Protein AF-A0AAX1UDX0-F1 (afdb_monomer)

Solvent-accessible surface area (backbone atoms only — not comparable to full-atom values): 8182 Å² total; per-residue (Å²): 140,79,87,83,76,79,71,92,80,60,102,55,87,75,85,82,49,62,69,60,50,54,50,53,48,50,54,52,43,38,53,49,22,50,50,52,20,63,77,70,47,32,60,41,56,39,54,40,94,44,64,63,85,56,64,84,63,54,73,67,35,45,76,59,75,62,43,67,37,79,69,53,77,68,51,48,54,49,42,54,56,42,54,55,33,47,78,67,72,67,52,52,72,68,50,50,53,50,40,52,52,50,49,50,41,41,61,39,43,70,50,69,72,53,25,59,58,13,18,33,42,26,27,48,27,95,86,75,38,78,43,78,50,70,36,40,18,76,65,83,130

Organism: Cereibacter sphaeroides (NCBI:txid1063)

Foldseek 3Di:
DDDDPDDPPDPDDDCPPPVVVLVVLLVVQLVVQVVCLVVVVAQDEAEDADQDDDPVVQVQWDADDFDFADDDPVLVVLLVVLVVCVVVVNDDPVSVVSNVVSVCRRRGGDDNVQRNAAGWYWYQHPVPGIDIDDRTGHDDD

pLDDT: mean 89.33, std 14.19, range [42.69, 98.25]

Sequence (141 aa):
GGTSQRDLFADRTLLEDEALLDRLFAEKGAAEAERIRAEEGWEWATWVPEEYVSWTVTQKLVRLHARPGKLSDGEEAELAALEERDAEDALDEAGRARLTELEARREGGFTDAQRASAGIFVYCSSRDGLSVERAYQQPRA

Radius of gyration: 22.5 Å; Cα contacts (8 Å, |Δi|>4): 170; chains: 1; bounding box: 60×40×57 Å

Secondary structure (DSSP, 8-state):
-------SS-SS-----HHHHHHHHHHHHHHHHHHHHHHHT-SEEEEE-SSS--HHHHTTSEEP-PBP----HHHHHHHHHHHHHHHTT---HHHHHHHHHHHHHHH-B--HHHHTT-EEEEEEETTTEEEEEEEEEPPP-

Mean predicted aligned error: 8.37 Å

Nearest PDB structures (foldseek):
  3bhp-assembly4_A  TM=9.532E-01  e=1.350E+00  Bacillus subtilis
  3bhp-assembly4_C  TM=9.416E-01  e=1.878E+00  Bacillus subtilis
  7wts-assembly1_u  TM=3.001E-01  e=9.794E+00  Homo sapiens

Structure (mmCIF, N/CA/C/O backbone):
data_AF-A0AAX1UDX0-F1
#
_entry.id   AF-A0AAX1UDX0-F1
#
loop_
_atom_site.group_PDB
_atom_site.id
_atom_site.type_symbol
_atom_site.label_atom_id
_atom_site.label_alt_id
_atom_site.label_comp_id
_atom_site.label_asym_id
_atom_site.label_entity_id
_atom_site.label_seq_id
_atom_site.pdbx_PDB_ins_code
_atom_site.Cartn_x
_atom_site.Cartn_y
_atom_site.Cartn_z
_atom_site.occupancy
_atom_site.B_iso_or_equiv
_atom_site.auth_seq_id
_atom_site.auth_comp_id
_atom_site.auth_asym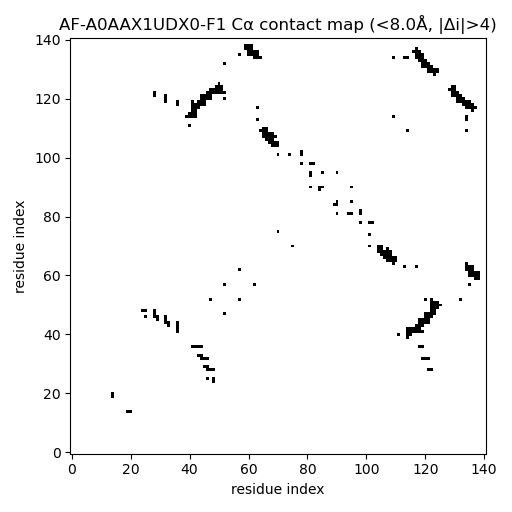_id
_atom_site.auth_atom_id
_atom_site.pdbx_PDB_model_num
ATOM 1 N N . GLY A 1 1 ? 32.997 11.931 -32.359 1.00 43.66 1 GLY A N 1
ATOM 2 C CA . GLY A 1 1 ? 33.468 13.211 -31.810 1.00 43.66 1 GLY A CA 1
ATOM 3 C C . GLY A 1 1 ? 32.612 13.527 -30.616 1.00 43.66 1 GLY A C 1
ATOM 4 O O . GLY A 1 1 ? 31.480 13.929 -30.814 1.00 43.66 1 GLY A O 1
ATOM 5 N N . GLY A 1 2 ? 33.107 13.239 -29.416 1.00 42.69 2 GLY A N 1
ATOM 6 C CA . GLY A 1 2 ? 32.472 13.633 -28.162 1.00 42.69 2 GLY A CA 1
ATOM 7 C C . GLY A 1 2 ? 33.431 14.581 -27.464 1.00 42.69 2 GLY A C 1
ATOM 8 O O . GLY A 1 2 ? 34.571 14.206 -27.186 1.00 42.69 2 GLY A O 1
ATOM 9 N N . THR A 1 3 ? 33.026 15.832 -27.296 1.00 42.81 3 THR A N 1
ATOM 10 C CA . THR A 1 3 ? 33.867 16.873 -26.711 1.00 42.81 3 THR A CA 1
ATOM 11 C C . THR A 1 3 ? 33.830 16.712 -25.195 1.00 42.81 3 THR A C 1
ATOM 13 O O . THR A 1 3 ? 32.918 17.191 -24.538 1.00 42.81 3 THR A O 1
ATOM 16 N N . SER A 1 4 ? 34.810 15.999 -24.639 1.00 49.50 4 SER A N 1
ATOM 17 C CA . SER A 1 4 ? 35.041 15.925 -23.193 1.00 49.50 4 SER A CA 1
ATOM 18 C C . SER A 1 4 ? 35.569 17.277 -22.707 1.00 49.50 4 SER A C 1
ATOM 20 O O . SER A 1 4 ? 36.774 17.534 -22.796 1.00 49.50 4 SER A O 1
ATOM 22 N N . GLN A 1 5 ? 34.704 18.128 -22.161 1.00 52.81 5 GLN A N 1
ATOM 23 C CA . GLN A 1 5 ? 35.148 19.270 -21.370 1.00 52.81 5 GLN A CA 1
ATOM 24 C C . GLN A 1 5 ? 35.273 18.808 -19.915 1.00 52.81 5 GLN A C 1
ATOM 26 O O . GLN A 1 5 ? 34.292 18.673 -19.199 1.00 52.81 5 GLN A O 1
ATOM 31 N N . ARG A 1 6 ? 36.506 18.486 -19.506 1.00 49.22 6 ARG A N 1
ATOM 32 C CA . ARG A 1 6 ? 36.821 18.158 -18.112 1.00 49.22 6 ARG A CA 1
ATOM 33 C C . ARG A 1 6 ? 36.592 19.399 -17.254 1.00 49.22 6 ARG A C 1
ATOM 35 O O . ARG A 1 6 ? 37.344 20.365 -17.377 1.00 49.22 6 ARG A O 1
ATOM 42 N N . ASP A 1 7 ? 35.581 19.348 -16.397 1.00 51.91 7 ASP A N 1
ATOM 43 C CA . ASP A 1 7 ? 35.469 20.244 -15.252 1.00 51.91 7 ASP A CA 1
ATOM 44 C C . ASP A 1 7 ? 36.632 19.942 -14.289 1.00 51.91 7 ASP A C 1
ATOM 46 O O . ASP A 1 7 ? 36.817 18.810 -13.843 1.00 51.91 7 ASP A O 1
ATOM 50 N N . LEU A 1 8 ? 37.474 20.947 -14.043 1.00 57.59 8 LEU A N 1
ATOM 51 C CA . LEU A 1 8 ? 38.661 20.861 -13.188 1.00 57.59 8 LEU A CA 1
ATOM 52 C C . LEU A 1 8 ? 38.353 21.174 -11.710 1.00 57.59 8 LEU A C 1
ATOM 54 O O . LEU A 1 8 ? 39.287 21.240 -10.912 1.00 57.59 8 LEU A O 1
ATOM 58 N N . PHE A 1 9 ? 37.079 21.356 -11.336 1.00 59.38 9 PHE A N 1
ATOM 59 C CA . PHE A 1 9 ? 36.670 21.751 -9.981 1.00 59.38 9 PHE A CA 1
ATOM 60 C C . PHE A 1 9 ? 35.554 20.898 -9.358 1.00 59.38 9 PHE A C 1
ATOM 62 O O . PHE A 1 9 ? 35.154 21.165 -8.223 1.00 59.38 9 PHE A O 1
ATOM 69 N N . ALA A 1 10 ? 35.059 19.863 -10.038 1.00 51.06 10 ALA A N 1
ATOM 70 C CA . ALA A 1 10 ? 33.991 19.024 -9.507 1.00 51.06 10 ALA A CA 1
ATOM 71 C C . ALA A 1 10 ? 34.533 17.734 -8.862 1.00 51.06 10 ALA A C 1
ATOM 73 O O . ALA A 1 10 ? 34.801 16.750 -9.545 1.00 51.06 10 ALA A O 1
ATOM 74 N N . ASP A 1 11 ? 34.551 17.677 -7.526 1.00 50.00 11 ASP A N 1
ATOM 75 C CA . ASP A 1 11 ? 34.631 16.428 -6.732 1.00 50.00 11 ASP A CA 1
ATOM 76 C C . ASP A 1 11 ? 33.329 15.588 -6.828 1.00 50.00 11 ASP A C 1
ATOM 78 O O . ASP A 1 11 ? 32.949 14.841 -5.924 1.00 50.00 11 ASP A O 1
ATOM 82 N N . ARG A 1 12 ? 32.578 15.744 -7.923 1.00 49.94 12 ARG A N 1
ATOM 83 C CA . ARG A 1 12 ? 31.331 15.040 -8.215 1.00 49.94 12 ARG A CA 1
ATOM 84 C C . ARG A 1 12 ? 31.295 14.716 -9.699 1.00 49.94 12 ARG A C 1
ATOM 86 O O . ARG A 1 12 ? 31.229 15.608 -10.536 1.00 49.94 12 ARG A O 1
ATOM 93 N N . THR A 1 13 ? 31.310 13.427 -10.019 1.00 53.47 13 THR A N 1
ATOM 94 C CA . THR A 1 13 ? 30.981 12.939 -11.358 1.00 53.47 13 THR A CA 1
ATOM 95 C C . THR A 1 13 ? 29.500 13.221 -11.600 1.00 53.47 13 THR A C 1
ATOM 97 O O . THR A 1 13 ? 28.643 12.570 -11.003 1.00 53.47 13 THR A O 1
ATOM 100 N N . LEU A 1 14 ? 29.191 14.229 -12.416 1.00 57.34 14 LEU A N 1
ATOM 101 C CA . LEU A 1 14 ? 27.841 14.412 -12.938 1.00 57.34 14 LEU A CA 1
ATOM 102 C C . LEU A 1 14 ? 27.500 13.162 -13.768 1.00 57.34 14 LEU A C 1
ATOM 104 O O . LEU A 1 14 ? 28.289 12.758 -14.624 1.00 57.34 14 LEU A O 1
ATOM 108 N N . LEU A 1 15 ? 26.360 12.520 -13.497 1.00 56.25 15 LEU A N 1
ATOM 109 C CA . LEU A 1 15 ? 25.822 11.492 -14.391 1.00 56.25 15 LEU A CA 1
ATOM 110 C C . LEU A 1 15 ? 25.351 12.199 -15.670 1.00 56.25 15 LEU A C 1
ATOM 112 O O . LEU A 1 15 ? 24.217 12.654 -15.747 1.00 56.25 15 LEU A O 1
ATOM 116 N N . GLU A 1 16 ? 26.239 12.339 -16.651 1.00 62.34 16 GLU A N 1
ATOM 117 C CA . GLU A 1 16 ? 25.901 12.867 -17.985 1.00 62.34 16 GLU A CA 1
ATOM 118 C C . GLU A 1 16 ? 25.408 11.766 -18.940 1.00 62.34 16 GLU A C 1
ATOM 120 O O . GLU A 1 16 ? 25.064 12.038 -20.087 1.00 62.34 16 GLU A O 1
ATOM 125 N N . ASP A 1 17 ? 25.377 10.515 -18.474 1.00 80.31 17 ASP A N 1
ATOM 126 C CA . ASP A 1 17 ? 24.886 9.373 -19.238 1.00 80.31 17 ASP A CA 1
ATOM 127 C C . ASP A 1 17 ? 23.423 9.092 -18.864 1.00 80.31 17 ASP A C 1
ATOM 129 O O . ASP A 1 17 ? 23.122 8.419 -17.875 1.00 80.31 17 ASP A O 1
ATOM 133 N N . GLU A 1 18 ? 22.513 9.660 -19.656 1.00 84.19 18 GLU A N 1
ATOM 134 C CA . GLU A 1 18 ? 21.060 9.472 -19.553 1.00 84.19 18 GLU A CA 1
ATOM 135 C C . GLU A 1 18 ? 20.678 7.984 -19.584 1.00 84.19 18 GLU A C 1
ATOM 137 O O . GLU A 1 18 ? 19.896 7.527 -18.755 1.00 84.19 18 GLU A O 1
ATOM 142 N N . ALA A 1 19 ? 21.321 7.186 -20.442 1.00 86.38 19 ALA A N 1
ATOM 143 C CA . ALA A 1 19 ? 21.040 5.756 -20.538 1.00 86.38 19 ALA A CA 1
ATOM 144 C C . ALA A 1 19 ? 21.479 4.994 -19.277 1.00 86.38 19 ALA A C 1
ATOM 146 O O . ALA A 1 19 ? 20.822 4.040 -18.847 1.00 86.38 19 ALA A O 1
ATOM 147 N N . LEU A 1 20 ? 22.588 5.409 -18.656 1.00 88.12 20 LEU A N 1
ATOM 148 C CA . LEU A 1 20 ? 23.005 4.877 -17.363 1.00 88.12 20 LEU A CA 1
ATOM 149 C C . LEU A 1 20 ? 22.004 5.238 -16.260 1.00 88.12 20 LEU A C 1
ATOM 151 O O . LEU A 1 20 ? 21.696 4.380 -15.427 1.00 88.12 20 LEU A O 1
ATOM 155 N N . LEU A 1 21 ? 21.509 6.477 -16.245 1.00 89.31 21 LEU A N 1
ATOM 156 C CA . LEU A 1 21 ? 20.518 6.930 -15.273 1.00 89.31 21 LEU A CA 1
ATOM 157 C C . LEU A 1 21 ? 19.215 6.136 -15.405 1.00 89.31 21 LEU A C 1
ATOM 159 O O . LEU A 1 21 ? 18.757 5.581 -14.407 1.00 89.31 21 LEU A O 1
ATOM 163 N N . ASP A 1 22 ? 18.679 6.012 -16.618 1.00 89.88 22 ASP A N 1
ATOM 164 C CA . ASP A 1 22 ? 17.443 5.275 -16.901 1.00 89.88 22 ASP A CA 1
ATOM 165 C C . ASP A 1 22 ? 17.547 3.815 -16.467 1.00 89.88 22 ASP A C 1
ATOM 167 O O . ASP A 1 22 ? 16.646 3.272 -15.824 1.00 89.88 22 ASP A O 1
ATOM 171 N N . ARG A 1 23 ? 18.689 3.181 -16.751 1.00 92.62 23 ARG A N 1
ATOM 172 C CA . ARG A 1 23 ? 18.948 1.804 -16.329 1.00 92.62 23 ARG A CA 1
ATOM 173 C C . ARG A 1 23 ? 18.961 1.676 -14.808 1.00 92.62 23 ARG A C 1
ATOM 175 O O . ARG A 1 23 ? 18.295 0.798 -14.268 1.00 92.62 23 ARG A O 1
ATOM 182 N N . LEU A 1 24 ? 19.704 2.538 -14.112 1.00 93.19 24 LEU A N 1
ATOM 183 C CA . LEU A 1 24 ? 19.776 2.505 -12.647 1.00 93.19 24 LEU A CA 1
ATOM 184 C C . LEU A 1 24 ? 18.422 2.817 -12.005 1.00 93.19 24 LEU A C 1
ATOM 186 O O . LEU A 1 24 ? 18.084 2.239 -10.972 1.00 93.19 24 LEU A O 1
ATOM 190 N N . PHE A 1 25 ? 17.649 3.717 -12.606 1.00 92.44 25 PHE A N 1
ATOM 191 C CA . PHE A 1 25 ? 16.309 4.059 -12.160 1.00 92.44 25 PHE A CA 1
ATOM 192 C C . PHE A 1 25 ? 15.358 2.867 -12.300 1.00 92.44 25 PHE A C 1
ATOM 194 O O . PHE A 1 25 ? 14.700 2.501 -11.327 1.00 92.44 25 PHE A O 1
ATOM 201 N N . ALA A 1 26 ? 15.363 2.194 -13.453 1.00 94.25 26 ALA A N 1
ATOM 202 C CA . ALA A 1 26 ? 14.574 0.988 -13.677 1.00 94.25 26 ALA A CA 1
ATOM 203 C C . ALA A 1 26 ? 14.978 -0.165 -12.742 1.00 94.25 26 ALA A C 1
ATOM 205 O O . ALA A 1 26 ? 14.112 -0.820 -12.169 1.00 94.25 26 ALA A O 1
ATOM 206 N N . GLU A 1 27 ? 16.279 -0.392 -12.539 1.00 96.25 27 GLU A N 1
ATOM 207 C CA . GLU A 1 27 ? 16.788 -1.431 -11.632 1.00 96.25 27 GLU A CA 1
ATOM 208 C C . GLU A 1 27 ? 16.360 -1.179 -10.181 1.00 96.25 27 GLU A C 1
ATOM 210 O O . GLU A 1 27 ? 15.876 -2.090 -9.505 1.00 96.25 27 GLU A O 1
ATOM 215 N N . LYS A 1 28 ? 16.496 0.063 -9.700 1.00 95.75 28 LYS A N 1
ATOM 216 C CA . LYS A 1 28 ? 16.070 0.436 -8.345 1.00 95.75 28 LYS A CA 1
ATOM 217 C C . LYS A 1 28 ? 14.558 0.369 -8.181 1.00 95.75 28 LYS A C 1
ATOM 219 O O . LYS A 1 28 ? 14.093 -0.146 -7.169 1.00 95.75 28 LYS A O 1
ATOM 224 N N . GLY A 1 29 ? 13.805 0.854 -9.164 1.00 96.44 29 GLY A N 1
ATOM 225 C CA . GLY A 1 29 ? 12.348 0.798 -9.156 1.00 96.44 29 GLY A CA 1
ATOM 226 C C . GLY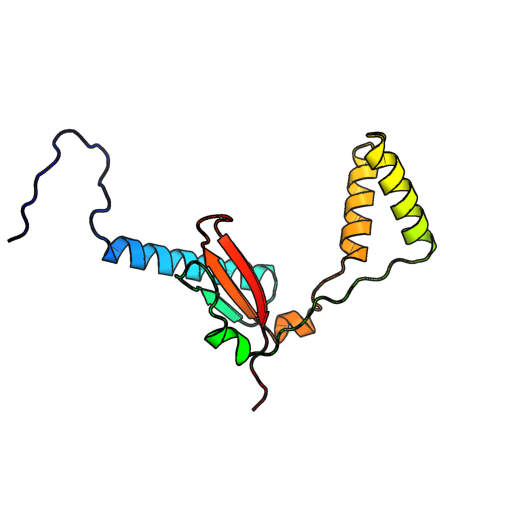 A 1 29 ? 11.826 -0.638 -9.134 1.00 96.44 29 GLY A C 1
ATOM 227 O O . GLY A 1 29 ? 10.951 -0.964 -8.336 1.00 96.44 29 GLY A O 1
ATOM 228 N N . ALA A 1 30 ? 12.420 -1.531 -9.931 1.00 97.69 30 ALA A N 1
ATOM 229 C CA . ALA A 1 30 ? 12.096 -2.955 -9.910 1.00 97.69 30 ALA A CA 1
ATOM 230 C C . ALA A 1 30 ? 12.423 -3.602 -8.556 1.00 97.69 30 ALA A C 1
ATOM 232 O O . ALA A 1 30 ? 11.580 -4.302 -8.002 1.00 97.69 30 ALA A O 1
ATOM 233 N N . ALA A 1 31 ? 13.604 -3.337 -7.988 1.00 97.88 31 ALA A N 1
ATOM 234 C CA . ALA A 1 31 ? 13.975 -3.863 -6.673 1.00 97.88 31 ALA A CA 1
ATOM 235 C C . ALA A 1 31 ? 13.009 -3.401 -5.568 1.00 97.88 31 ALA A C 1
ATOM 237 O O . ALA A 1 31 ? 12.638 -4.182 -4.693 1.00 97.88 31 ALA A O 1
ATOM 238 N N . GLU A 1 32 ? 12.570 -2.148 -5.632 1.00 97.62 32 GLU A N 1
ATOM 239 C CA . GLU A 1 32 ? 11.627 -1.584 -4.675 1.00 97.62 32 GLU A CA 1
ATOM 240 C C . GLU A 1 32 ? 10.215 -2.159 -4.842 1.00 97.62 32 GLU A C 1
ATOM 242 O O . GLU A 1 32 ? 9.562 -2.503 -3.857 1.00 97.62 32 GLU A O 1
ATOM 247 N N . ALA A 1 33 ? 9.765 -2.355 -6.082 1.00 98.06 33 ALA A N 1
ATOM 248 C CA . ALA A 1 33 ? 8.499 -3.021 -6.362 1.00 98.06 33 ALA A CA 1
ATOM 249 C C . ALA A 1 33 ? 8.473 -4.449 -5.792 1.00 98.06 33 ALA A C 1
ATOM 251 O O . ALA A 1 33 ? 7.498 -4.862 -5.164 1.00 98.06 33 ALA A O 1
ATOM 252 N N . GLU A 1 34 ? 9.577 -5.181 -5.943 1.00 98.19 34 GLU A N 1
ATOM 253 C CA . GLU A 1 34 ? 9.762 -6.525 -5.397 1.00 98.19 34 GLU A CA 1
ATOM 254 C C . GLU A 1 34 ? 9.804 -6.547 -3.862 1.00 98.19 34 GLU A C 1
ATOM 256 O O . GLU A 1 34 ? 9.241 -7.458 -3.245 1.00 98.19 34 GLU A O 1
ATOM 261 N N . ARG A 1 35 ? 10.426 -5.537 -3.240 1.00 98.25 35 ARG A N 1
ATOM 262 C CA . ARG A 1 35 ? 10.440 -5.352 -1.783 1.00 98.25 35 ARG A CA 1
ATOM 263 C C . ARG A 1 35 ? 9.021 -5.166 -1.248 1.00 98.25 35 ARG A C 1
ATOM 265 O O . ARG A 1 35 ? 8.601 -5.921 -0.375 1.00 98.25 35 ARG A O 1
ATOM 272 N N . ILE A 1 36 ? 8.266 -4.228 -1.824 1.00 97.62 36 ILE A N 1
ATOM 273 C CA . ILE A 1 36 ? 6.877 -3.943 -1.430 1.00 97.62 36 ILE A CA 1
ATOM 274 C C . ILE A 1 36 ? 6.001 -5.176 -1.646 1.00 97.62 36 ILE A C 1
ATOM 276 O O . ILE A 1 36 ? 5.202 -5.522 -0.779 1.00 97.62 36 ILE A O 1
ATOM 280 N N . ARG A 1 37 ? 6.181 -5.892 -2.763 1.00 97.81 37 ARG A N 1
ATOM 281 C CA . ARG A 1 37 ? 5.479 -7.154 -3.015 1.00 97.81 37 ARG A CA 1
ATOM 282 C C . ARG A 1 37 ? 5.687 -8.153 -1.881 1.00 97.81 37 ARG A C 1
ATOM 284 O O . ARG A 1 37 ? 4.716 -8.734 -1.411 1.00 97.81 37 ARG A O 1
ATOM 291 N N . ALA A 1 38 ? 6.938 -8.378 -1.481 1.00 97.62 38 ALA A N 1
ATOM 292 C CA . ALA A 1 38 ? 7.284 -9.369 -0.468 1.00 97.62 38 ALA A CA 1
ATOM 293 C C . ALA A 1 38 ? 6.769 -8.978 0.924 1.00 97.62 38 ALA A C 1
ATOM 295 O O . ALA A 1 38 ? 6.241 -9.827 1.635 1.00 97.62 38 ALA A O 1
ATOM 296 N N . GLU A 1 39 ? 6.886 -7.702 1.292 1.00 97.31 39 GLU A N 1
ATOM 297 C CA . GLU A 1 39 ? 6.409 -7.180 2.577 1.00 97.31 39 GLU A CA 1
ATOM 298 C C . GLU A 1 39 ? 4.885 -7.215 2.689 1.00 97.31 39 GLU A C 1
ATOM 300 O O . GLU A 1 39 ? 4.340 -7.577 3.729 1.00 97.31 39 GLU A O 1
ATOM 305 N N . GLU A 1 40 ? 4.190 -6.865 1.608 1.00 95.44 40 GLU A N 1
ATOM 306 C CA . GLU A 1 40 ? 2.732 -6.821 1.570 1.00 95.44 40 GLU A CA 1
ATOM 307 C C . GLU A 1 40 ? 2.085 -8.145 1.112 1.00 95.44 40 GLU A C 1
ATOM 309 O O . GLU A 1 40 ? 0.859 -8.246 1.122 1.00 95.44 40 GLU A O 1
ATOM 314 N N . GLY A 1 41 ? 2.859 -9.150 0.695 1.00 96.56 41 GLY A N 1
ATOM 315 C CA . GLY A 1 41 ? 2.374 -10.487 0.323 1.00 96.56 41 GLY A CA 1
ATOM 316 C C . GLY A 1 41 ? 1.665 -10.600 -1.034 1.00 96.56 41 GLY A C 1
ATOM 317 O O . GLY A 1 41 ? 0.840 -11.496 -1.211 1.00 96.56 41 GLY A O 1
ATOM 318 N N . TRP A 1 42 ? 1.940 -9.700 -1.980 1.00 97.94 42 TRP A N 1
ATOM 319 C CA . TRP A 1 42 ? 1.320 -9.721 -3.312 1.00 97.94 42 TRP A CA 1
ATOM 320 C C . TRP A 1 42 ? 1.901 -10.822 -4.217 1.00 97.94 42 TRP A C 1
ATOM 322 O O . TRP A 1 42 ? 3.065 -11.195 -4.091 1.00 97.94 42 TRP A O 1
ATOM 332 N N . GLU A 1 43 ? 1.116 -11.329 -5.168 1.00 97.38 43 GLU A N 1
ATOM 333 C CA . GLU A 1 43 ? 1.545 -12.398 -6.085 1.00 97.38 43 GLU A CA 1
ATOM 334 C C . GLU A 1 43 ? 2.644 -11.928 -7.047 1.00 97.38 43 GLU A C 1
ATOM 336 O O . GLU A 1 43 ? 3.620 -12.632 -7.304 1.00 97.38 43 GLU A O 1
ATOM 341 N N . TRP A 1 44 ? 2.507 -10.710 -7.567 1.00 97.50 44 TRP A N 1
ATOM 342 C CA . TRP A 1 44 ? 3.449 -10.116 -8.509 1.00 97.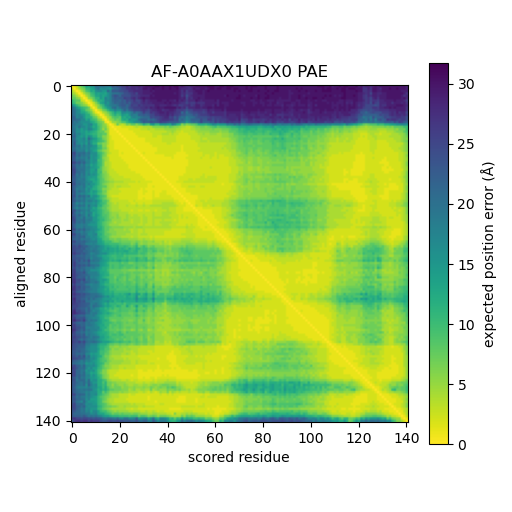50 44 TRP A CA 1
ATOM 343 C C . TRP A 1 44 ? 3.570 -8.609 -8.283 1.00 97.50 44 TRP A C 1
ATOM 345 O O . TRP A 1 44 ? 2.706 -7.974 -7.675 1.00 97.50 44 TRP A O 1
ATOM 355 N N . ALA A 1 45 ? 4.658 -8.033 -8.784 1.00 97.81 45 ALA A N 1
ATOM 356 C CA . ALA A 1 45 ? 4.840 -6.594 -8.849 1.00 97.81 45 ALA A CA 1
ATOM 357 C C . ALA A 1 45 ? 5.383 -6.188 -10.213 1.00 97.81 45 ALA A C 1
ATOM 359 O O . ALA A 1 45 ? 6.041 -6.965 -10.904 1.00 97.81 45 ALA A O 1
ATOM 360 N N . THR A 1 46 ? 5.063 -4.972 -10.633 1.00 97.69 46 THR A N 1
ATOM 361 C CA . THR A 1 46 ? 5.566 -4.395 -11.876 1.00 97.69 46 THR A CA 1
ATOM 362 C C . THR A 1 46 ? 6.000 -2.966 -11.623 1.00 97.69 46 THR A C 1
ATOM 364 O O . THR A 1 46 ? 5.200 -2.133 -11.201 1.00 97.69 46 THR A O 1
ATOM 367 N N . TRP A 1 47 ? 7.272 -2.696 -11.902 1.00 97.50 47 TRP A N 1
ATOM 368 C CA . TRP A 1 47 ? 7.775 -1.337 -11.995 1.00 97.50 47 TRP A CA 1
ATOM 369 C C . TRP A 1 47 ? 7.322 -0.699 -13.310 1.00 97.50 47 TRP A C 1
ATOM 371 O O . TRP A 1 47 ? 7.476 -1.291 -14.380 1.00 97.50 47 TRP A O 1
ATOM 381 N N . VAL A 1 48 ? 6.773 0.505 -13.212 1.00 96.56 48 VAL A N 1
ATOM 382 C CA . VAL A 1 48 ? 6.311 1.338 -14.319 1.00 96.56 48 VAL A CA 1
ATOM 383 C C . VAL A 1 48 ? 7.202 2.587 -14.310 1.00 96.56 48 VAL A C 1
ATOM 385 O O . VAL A 1 48 ? 7.113 3.375 -13.368 1.00 96.56 48 VAL A O 1
ATOM 388 N N . PRO A 1 49 ? 8.122 2.741 -15.282 1.00 90.81 49 PRO A N 1
ATOM 389 C CA . PRO A 1 49 ? 9.058 3.867 -15.314 1.00 90.81 49 PRO A CA 1
ATOM 390 C C . PRO A 1 49 ? 8.379 5.213 -15.613 1.00 90.81 49 PRO A C 1
ATOM 392 O O . PRO A 1 49 ? 9.001 6.258 -15.440 1.00 90.81 49 PRO A O 1
ATOM 395 N N . GLU A 1 50 ? 7.126 5.200 -16.064 1.00 93.06 50 GLU A N 1
ATOM 396 C CA . GLU A 1 50 ? 6.297 6.382 -16.263 1.00 93.06 50 GLU A CA 1
ATOM 397 C C . GLU A 1 50 ? 5.742 6.952 -14.946 1.00 93.06 50 GLU A C 1
ATOM 399 O O . GLU A 1 50 ? 5.677 6.280 -13.921 1.00 93.06 50 GLU A O 1
ATOM 404 N N . GLU A 1 51 ? 5.262 8.199 -14.980 1.00 92.69 51 GLU A N 1
ATOM 405 C CA . GLU A 1 51 ? 4.712 8.874 -13.792 1.00 92.69 51 GLU A CA 1
ATOM 406 C C . GLU A 1 51 ? 3.369 8.312 -13.294 1.00 92.69 51 GLU A C 1
ATOM 408 O O . GLU A 1 51 ? 2.871 8.746 -12.253 1.00 92.69 51 GLU A O 1
ATOM 413 N N . TYR A 1 52 ? 2.746 7.404 -14.047 1.00 93.56 52 TYR A N 1
ATOM 414 C CA . TYR A 1 52 ? 1.461 6.792 -13.719 1.00 93.56 52 TYR A CA 1
ATOM 415 C C . TYR A 1 52 ? 1.247 5.487 -14.492 1.00 93.56 52 TYR A C 1
ATOM 417 O O . TYR A 1 52 ? 1.820 5.268 -15.562 1.00 93.56 52 TYR A O 1
ATOM 425 N N . VAL A 1 53 ? 0.343 4.640 -13.996 1.00 94.69 53 VAL A N 1
ATOM 426 C CA . VAL A 1 53 ? -0.063 3.419 -14.696 1.00 94.69 53 VAL A CA 1
ATOM 427 C C . VAL A 1 53 ? -1.120 3.752 -15.745 1.00 94.69 53 VAL A C 1
ATOM 429 O O . VAL A 1 53 ? -2.212 4.234 -15.440 1.00 94.69 53 VAL A O 1
ATOM 432 N N . SER A 1 54 ? -0.818 3.483 -17.014 1.00 94.56 54 SER A N 1
ATOM 433 C CA . SER A 1 54 ? -1.765 3.747 -18.098 1.00 94.56 54 SER A CA 1
ATOM 434 C C . SER A 1 54 ? -3.054 2.936 -17.938 1.00 94.56 54 SER A C 1
ATOM 436 O O . SER A 1 54 ? -3.024 1.716 -17.748 1.00 94.56 54 SER A O 1
ATOM 438 N N . TRP A 1 55 ? -4.198 3.591 -18.158 1.00 92.88 55 TRP A N 1
ATOM 439 C CA . TRP A 1 55 ? -5.504 2.929 -18.230 1.00 92.88 55 TRP A CA 1
ATOM 440 C C . TRP A 1 55 ? -5.523 1.772 -19.239 1.00 92.88 55 TRP A C 1
ATOM 442 O O . TRP A 1 55 ? -6.204 0.771 -19.034 1.00 92.88 55 TRP A O 1
ATOM 452 N N . THR A 1 56 ? -4.718 1.850 -20.305 1.00 94.25 56 THR A N 1
ATOM 453 C CA . THR A 1 56 ? -4.624 0.787 -21.314 1.00 94.25 56 THR A CA 1
ATOM 454 C C . THR A 1 56 ? -4.102 -0.537 -20.752 1.00 94.25 56 THR A C 1
ATOM 456 O O . THR A 1 56 ? -4.458 -1.605 -21.261 1.00 94.25 56 THR A O 1
ATOM 459 N N . VAL A 1 57 ? -3.271 -0.467 -19.712 1.00 91.88 57 VAL A N 1
ATOM 460 C CA . VAL A 1 57 ? -2.744 -1.628 -18.990 1.00 91.88 57 VAL A CA 1
ATOM 461 C C . VAL A 1 57 ? -3.799 -2.148 -18.020 1.00 91.88 57 VAL A C 1
ATOM 463 O O . VAL A 1 57 ? -4.159 -3.323 -18.070 1.00 91.88 57 VAL A O 1
ATOM 466 N N . THR A 1 58 ? -4.344 -1.266 -17.181 1.00 93.19 58 THR A N 1
ATOM 467 C CA . THR A 1 58 ? -5.227 -1.657 -16.075 1.00 93.19 58 THR A CA 1
ATOM 468 C C . THR A 1 58 ? -6.615 -2.098 -16.527 1.00 93.19 58 THR A C 1
ATOM 470 O O . THR A 1 58 ? -7.188 -2.977 -15.893 1.00 93.19 58 THR A O 1
ATOM 473 N N . GLN A 1 59 ? -7.139 -1.597 -17.654 1.00 93.56 59 GLN A N 1
ATOM 474 C CA . GLN A 1 59 ? -8.451 -2.009 -18.185 1.00 93.56 59 GLN A CA 1
ATOM 475 C C . GLN A 1 59 ? -8.538 -3.504 -18.539 1.00 93.56 59 GLN A C 1
ATOM 477 O O . GLN A 1 59 ? -9.630 -4.049 -18.665 1.00 93.56 59 GLN A O 1
ATOM 482 N N . LYS A 1 60 ? -7.391 -4.166 -18.742 1.00 93.19 60 LYS A N 1
ATOM 483 C CA . LYS A 1 60 ? -7.308 -5.600 -19.062 1.00 93.19 60 LYS A 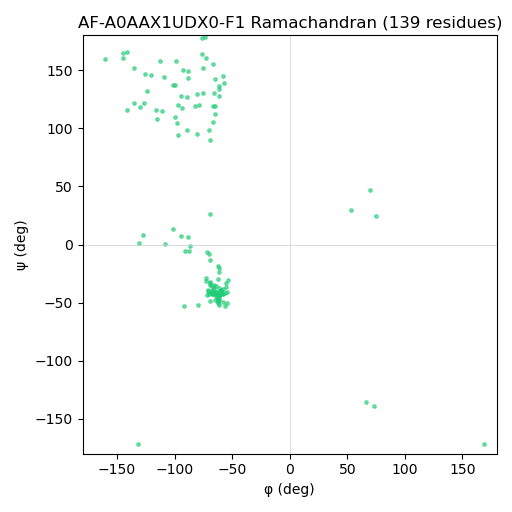CA 1
ATOM 484 C C . LYS A 1 60 ? -7.278 -6.477 -17.810 1.00 93.19 60 LYS A C 1
ATOM 486 O O . LYS A 1 60 ? -7.267 -7.698 -17.930 1.00 93.19 60 LYS A O 1
ATOM 491 N N . LEU A 1 61 ? -7.213 -5.864 -16.633 1.00 95.44 61 LEU A N 1
ATOM 492 C CA . LEU A 1 61 ? -7.064 -6.514 -15.341 1.00 95.44 61 LEU A CA 1
ATOM 493 C C . LEU A 1 61 ? -8.338 -6.325 -14.520 1.00 95.44 61 LEU A C 1
ATOM 495 O O . LEU A 1 61 ? -9.119 -5.398 -14.734 1.00 95.44 61 LEU A O 1
ATOM 499 N N . VAL A 1 62 ? -8.536 -7.201 -13.544 1.00 95.31 62 VAL A N 1
ATOM 500 C CA . VAL A 1 62 ? -9.623 -7.076 -12.574 1.00 95.31 62 VAL A CA 1
ATOM 501 C C . VAL A 1 62 ? -9.091 -6.335 -11.356 1.00 95.31 62 VAL A C 1
ATOM 503 O O . VAL A 1 62 ? -8.190 -6.823 -10.676 1.00 95.31 62 VAL A O 1
ATOM 506 N N . ARG A 1 63 ? -9.649 -5.159 -11.058 1.00 95.00 63 ARG A N 1
ATOM 507 C CA . ARG A 1 63 ? -9.330 -4.430 -9.827 1.00 95.00 63 ARG A CA 1
ATOM 508 C C . ARG A 1 63 ? -10.091 -5.045 -8.656 1.00 95.00 63 ARG A C 1
ATOM 510 O O . ARG A 1 63 ? -11.319 -5.087 -8.663 1.00 95.00 63 ARG A O 1
ATOM 517 N N . LEU A 1 64 ? -9.363 -5.524 -7.655 1.00 95.38 64 LEU A N 1
ATOM 518 C CA . LEU A 1 64 ? -9.937 -5.971 -6.393 1.00 95.38 64 LEU A CA 1
ATOM 519 C C . LEU A 1 64 ? -10.028 -4.784 -5.432 1.00 95.38 64 LEU A C 1
ATOM 521 O O . LEU A 1 64 ? -9.201 -3.874 -5.454 1.00 95.38 64 LEU A O 1
ATOM 525 N N . HIS A 1 65 ? -11.028 -4.814 -4.557 1.00 92.44 65 HIS A N 1
ATOM 526 C CA . HIS A 1 65 ? -11.215 -3.793 -3.532 1.00 92.44 65 HIS A CA 1
ATOM 527 C C . HIS A 1 65 ? -10.909 -4.357 -2.148 1.00 92.44 65 HIS A C 1
ATOM 529 O O . HIS A 1 65 ? -11.180 -5.533 -1.870 1.00 92.44 65 HIS A O 1
ATOM 535 N N . ALA A 1 66 ? -10.333 -3.509 -1.296 1.00 92.25 66 ALA A N 1
ATOM 536 C CA . ALA A 1 66 ? -10.167 -3.813 0.114 1.00 92.25 66 ALA A CA 1
ATOM 537 C C . ALA A 1 66 ? -11.543 -4.083 0.728 1.00 92.25 66 ALA A C 1
ATOM 539 O O . ALA A 1 66 ? -12.553 -3.503 0.316 1.00 92.25 66 ALA A O 1
ATOM 540 N N . ARG A 1 67 ? -11.591 -5.011 1.678 1.00 91.06 67 ARG A N 1
ATOM 541 C CA . ARG A 1 67 ? -12.812 -5.266 2.430 1.00 91.06 67 ARG A CA 1
ATOM 542 C C . ARG A 1 67 ? -12.804 -4.349 3.645 1.00 91.06 67 ARG A C 1
ATOM 544 O O . ARG A 1 67 ? -11.816 -4.411 4.382 1.00 91.06 67 ARG A O 1
ATOM 551 N N . PRO A 1 68 ? -13.873 -3.562 3.867 1.00 89.12 68 PRO A N 1
ATOM 552 C CA . PRO A 1 68 ? -13.997 -2.821 5.107 1.00 89.12 68 PRO A CA 1
ATOM 553 C C . PRO A 1 68 ? -13.945 -3.822 6.253 1.00 89.12 68 PRO A C 1
ATOM 555 O O . PRO A 1 68 ? -14.489 -4.934 6.156 1.00 89.12 68 PRO A O 1
ATOM 558 N N . GLY A 1 69 ? -13.239 -3.456 7.311 1.00 90.56 69 GLY A N 1
ATOM 559 C CA . GLY A 1 69 ? -13.226 -4.284 8.493 1.00 90.56 69 GLY A CA 1
ATOM 560 C C . GLY A 1 69 ? -14.531 -4.127 9.261 1.00 90.56 69 GLY A C 1
ATOM 561 O O . GLY A 1 69 ? -15.448 -3.403 8.868 1.00 90.56 69 GLY A O 1
ATOM 562 N N . LYS A 1 70 ? -14.650 -4.886 10.346 1.00 90.06 70 LYS A N 1
ATOM 563 C CA . LYS A 1 70 ? -15.840 -4.863 11.188 1.00 90.06 70 LYS A CA 1
ATOM 564 C C . LYS A 1 70 ? -15.436 -4.614 12.628 1.00 90.06 70 LYS A C 1
ATOM 566 O O . LYS A 1 70 ? -14.686 -5.407 13.209 1.00 90.06 70 LYS A O 1
ATOM 571 N N . LEU A 1 71 ? -15.984 -3.543 13.180 1.00 92.88 71 LEU A N 1
ATOM 572 C CA . LEU A 1 71 ? -15.999 -3.275 14.605 1.00 92.88 71 LEU A CA 1
ATOM 573 C C . LEU A 1 71 ? -17.293 -3.830 15.211 1.00 92.88 71 LEU A C 1
ATOM 575 O O . LEU A 1 71 ? -18.319 -3.980 14.541 1.00 92.88 71 LEU A O 1
ATOM 579 N N . SER A 1 72 ? -17.222 -4.226 16.473 1.00 95.38 72 SER A N 1
ATOM 580 C CA . SER A 1 72 ? -18.408 -4.474 17.290 1.00 95.38 72 SER A CA 1
ATOM 581 C C . SER A 1 72 ? -19.080 -3.156 17.680 1.00 95.38 72 SER A C 1
ATOM 583 O O . SER A 1 72 ? -18.433 -2.115 17.691 1.00 95.38 72 SER A O 1
ATOM 585 N N . ASP A 1 73 ? -20.355 -3.199 18.077 1.00 94.69 73 ASP A N 1
ATOM 586 C CA . ASP A 1 73 ? -21.094 -1.999 18.505 1.00 94.69 73 ASP A CA 1
ATOM 587 C C . ASP A 1 73 ? -20.384 -1.244 19.648 1.00 94.69 73 ASP A C 1
ATOM 589 O O . ASP A 1 73 ? -20.430 -0.019 19.718 1.00 94.69 73 ASP A O 1
ATOM 593 N N . GLY A 1 74 ? -19.698 -1.975 20.536 1.00 96.06 74 GLY A N 1
ATOM 594 C CA . GLY A 1 74 ? -18.892 -1.381 21.604 1.00 96.06 74 GLY A CA 1
ATOM 595 C C . GLY A 1 74 ? -17.613 -0.712 21.096 1.00 96.06 74 GLY A C 1
ATOM 596 O O . GLY A 1 74 ? -17.269 0.363 21.573 1.00 96.06 74 GLY A O 1
ATOM 597 N N . GLU A 1 75 ? -16.938 -1.318 20.116 1.00 96.00 75 GLU A N 1
ATOM 598 C CA . GLU A 1 75 ? -15.743 -0.745 19.480 1.00 96.00 75 GLU A CA 1
ATOM 599 C C . GLU A 1 75 ? -16.090 0.485 18.622 1.00 96.00 75 GLU A C 1
ATOM 601 O O . GLU A 1 75 ? -15.319 1.435 18.603 1.00 96.00 75 GLU A O 1
ATOM 606 N N . GLU A 1 76 ? -17.254 0.514 17.962 1.00 95.94 76 GLU A N 1
ATOM 607 C CA . GLU A 1 76 ? -17.750 1.705 17.247 1.00 95.94 76 GLU A CA 1
ATOM 608 C C . GLU A 1 76 ? -18.037 2.865 18.209 1.00 95.94 76 GLU A C 1
ATOM 610 O O . GLU A 1 76 ? -17.662 4.007 17.949 1.00 95.94 76 GLU A O 1
ATOM 615 N N . ALA A 1 77 ? -18.673 2.583 19.351 1.00 96.88 77 ALA A N 1
ATOM 616 C CA . ALA A 1 77 ? -18.927 3.598 20.372 1.00 96.88 77 ALA A CA 1
ATOM 617 C C . ALA A 1 77 ? -17.627 4.118 21.007 1.00 96.88 77 ALA A C 1
ATOM 619 O O . ALA A 1 77 ? -17.505 5.313 21.276 1.00 96.88 77 ALA A O 1
ATOM 620 N N . GLU A 1 78 ? -16.654 3.230 21.236 1.00 97.25 78 GLU A N 1
ATOM 621 C CA . GLU A 1 78 ? -15.319 3.601 21.708 1.00 97.25 78 GLU A CA 1
ATOM 622 C C . GLU A 1 78 ? -14.603 4.492 20.688 1.00 97.25 78 GLU A C 1
ATOM 624 O O . GLU A 1 78 ? -14.088 5.543 21.061 1.00 97.25 78 GLU A O 1
ATOM 629 N N . LEU A 1 79 ? -14.615 4.105 19.410 1.00 96.50 79 LEU A N 1
ATOM 630 C CA . LEU A 1 79 ? -14.010 4.871 18.326 1.00 96.50 79 LEU A CA 1
ATOM 631 C C . LEU A 1 79 ? -14.604 6.280 18.237 1.00 96.50 79 LEU A C 1
ATOM 633 O O . LEU A 1 79 ? -13.850 7.245 18.257 1.00 96.50 79 LEU A O 1
ATOM 637 N N . ALA A 1 80 ? -15.933 6.413 18.238 1.00 96.88 80 ALA A N 1
ATOM 638 C CA . ALA A 1 80 ? -16.592 7.718 18.189 1.00 96.88 80 ALA A CA 1
ATOM 639 C C . ALA A 1 80 ? -16.207 8.621 19.378 1.00 96.88 80 ALA A C 1
ATOM 641 O O . ALA A 1 80 ? -15.965 9.814 19.205 1.00 96.88 80 ALA A O 1
ATOM 642 N N . ALA A 1 81 ? -16.104 8.055 20.586 1.00 96.94 81 ALA A N 1
ATOM 643 C CA . ALA A 1 81 ? -15.677 8.802 21.769 1.00 96.94 81 ALA A CA 1
ATOM 644 C C . ALA A 1 81 ? -14.190 9.200 21.718 1.00 96.94 81 ALA A C 1
ATOM 646 O O . ALA A 1 81 ? -13.804 10.235 22.263 1.00 96.94 81 ALA A O 1
ATOM 647 N N . LEU A 1 82 ? -13.338 8.378 21.098 1.00 97.19 82 LEU A N 1
ATOM 648 C CA . LEU A 1 82 ? -11.930 8.707 20.881 1.00 97.19 82 LEU A CA 1
ATOM 649 C C . LEU A 1 82 ? -11.770 9.796 19.818 1.00 97.19 82 LEU A C 1
ATOM 651 O O . LEU A 1 82 ? -11.015 10.729 20.061 1.00 97.19 82 LEU A O 1
ATOM 655 N N . GLU A 1 83 ? -12.504 9.724 18.705 1.00 96.44 83 GLU A N 1
ATOM 656 C CA . GLU A 1 83 ? -12.515 10.747 17.647 1.00 96.44 83 GLU A CA 1
ATOM 657 C C . GLU A 1 83 ? -12.954 12.121 18.197 1.00 96.44 83 GLU A C 1
ATOM 659 O O . GLU A 1 83 ? -12.332 13.138 17.894 1.00 96.44 83 GLU A O 1
ATOM 664 N N . GLU A 1 84 ? -13.976 12.167 19.064 1.00 96.81 84 GLU A N 1
ATOM 665 C CA . GLU A 1 84 ? -14.409 13.409 19.729 1.00 96.81 84 GLU A CA 1
ATOM 666 C C . GLU A 1 84 ? -13.298 14.002 20.607 1.00 96.81 84 GLU A C 1
ATOM 668 O O . GLU A 1 84 ? -13.003 15.193 20.534 1.00 96.81 84 GLU A O 1
ATOM 673 N N . ARG A 1 85 ? -12.630 13.162 21.403 1.00 95.44 85 ARG A N 1
ATOM 674 C CA . ARG A 1 85 ? -11.523 13.599 22.264 1.00 95.44 85 ARG A CA 1
ATOM 675 C C . ARG A 1 85 ? -10.284 14.002 21.471 1.00 95.44 85 ARG A C 1
ATOM 677 O O . ARG A 1 85 ? -9.555 14.876 21.928 1.00 95.44 85 ARG A O 1
ATOM 684 N N . ASP A 1 86 ? -10.022 13.370 20.331 1.00 95.88 86 ASP A N 1
ATOM 685 C CA . ASP A 1 86 ? -8.917 13.740 19.441 1.00 95.88 86 ASP A CA 1
ATOM 686 C C . ASP A 1 86 ? -9.150 15.126 18.835 1.00 95.88 86 ASP A C 1
ATOM 688 O O . ASP A 1 86 ? -8.250 15.960 18.845 1.00 95.88 86 ASP A O 1
ATOM 692 N N . ALA A 1 87 ? -10.388 15.425 18.424 1.00 94.94 87 ALA A N 1
ATOM 693 C CA . ALA A 1 87 ? -10.771 16.746 17.922 1.00 94.94 87 ALA A CA 1
ATOM 694 C C . ALA A 1 87 ? -10.605 17.872 18.964 1.00 94.94 87 ALA A C 1
ATOM 696 O O . ALA A 1 87 ? -10.461 19.038 18.596 1.00 94.94 87 ALA A O 1
ATOM 697 N N . GLU A 1 88 ? -10.620 17.530 20.254 1.00 96.19 88 GLU A N 1
ATOM 698 C CA . GLU A 1 88 ? -10.352 18.440 21.374 1.00 96.19 88 GLU A CA 1
ATOM 699 C C . GLU A 1 88 ? -8.881 18.427 21.841 1.00 96.19 88 GLU A C 1
ATOM 701 O O . GLU A 1 88 ? -8.565 19.023 22.873 1.00 96.19 88 GLU A O 1
ATOM 706 N N . ASP A 1 89 ? -7.981 17.738 21.126 1.00 93.75 89 ASP A N 1
ATOM 707 C CA . ASP A 1 89 ? -6.581 17.503 21.518 1.00 93.75 89 ASP A CA 1
ATOM 708 C C . ASP A 1 89 ? -6.447 16.885 22.935 1.00 93.75 89 ASP A C 1
ATOM 710 O O . ASP A 1 89 ? -5.464 17.087 23.656 1.00 93.75 89 ASP A O 1
ATOM 714 N N . ALA A 1 90 ? -7.451 16.112 23.362 1.00 95.56 90 ALA A N 1
ATOM 715 C CA . ALA A 1 90 ? -7.599 15.554 24.709 1.00 95.56 90 ALA A CA 1
ATOM 716 C C . ALA A 1 90 ? -7.189 14.068 24.818 1.00 95.56 90 ALA A C 1
ATOM 718 O O . ALA A 1 90 ? -7.489 13.395 25.820 1.00 95.56 90 ALA A O 1
ATOM 719 N N . LEU A 1 91 ? -6.512 13.528 23.797 1.00 95.19 91 LEU A N 1
ATOM 720 C CA . LEU A 1 91 ? -5.952 12.177 23.812 1.00 95.19 91 LEU A CA 1
ATOM 721 C C . LEU A 1 91 ? -4.484 12.160 24.249 1.00 95.19 91 LEU A C 1
ATOM 723 O O . LEU A 1 91 ? -3.603 12.814 23.684 1.00 95.19 91 LEU A O 1
ATOM 727 N N . ASP A 1 92 ? -4.204 11.311 25.234 1.00 95.50 92 ASP A N 1
ATOM 728 C CA . ASP A 1 92 ? -2.842 10.903 25.545 1.00 95.50 92 ASP A CA 1
ATOM 729 C C . ASP A 1 92 ? -2.305 9.926 24.482 1.00 95.50 92 ASP A C 1
ATOM 731 O O . ASP A 1 92 ? -2.977 9.572 23.511 1.00 95.50 92 ASP A O 1
ATOM 735 N N . GLU A 1 93 ? -1.053 9.500 24.644 1.00 95.94 93 GLU A N 1
ATOM 736 C CA . GLU A 1 93 ? -0.408 8.593 23.689 1.00 95.94 93 GLU A CA 1
ATOM 737 C C . GLU A 1 93 ? -1.140 7.247 23.575 1.00 95.94 93 GLU A C 1
ATOM 739 O O . GLU A 1 93 ? -1.275 6.696 22.485 1.00 95.94 93 GLU A O 1
ATOM 744 N N . ALA A 1 94 ? -1.660 6.734 24.694 1.00 96.50 94 ALA A N 1
ATOM 745 C CA . ALA A 1 94 ? -2.417 5.489 24.712 1.00 96.50 94 ALA A CA 1
ATOM 746 C C . ALA A 1 94 ? -3.752 5.630 23.963 1.00 96.50 94 ALA A C 1
ATOM 748 O O . ALA A 1 94 ? -4.115 4.749 23.184 1.00 96.50 94 ALA A O 1
ATOM 749 N N . GLY A 1 95 ? -4.455 6.748 24.154 1.00 96.12 95 GLY A N 1
ATOM 750 C CA . GLY A 1 95 ? -5.677 7.083 23.433 1.00 96.12 95 GLY A CA 1
ATOM 751 C C . GLY A 1 95 ? -5.451 7.209 21.929 1.00 96.12 95 GLY A C 1
ATOM 752 O O . GLY A 1 95 ? -6.204 6.621 21.159 1.00 96.12 95 GLY A O 1
ATOM 753 N N . ARG A 1 96 ? -4.380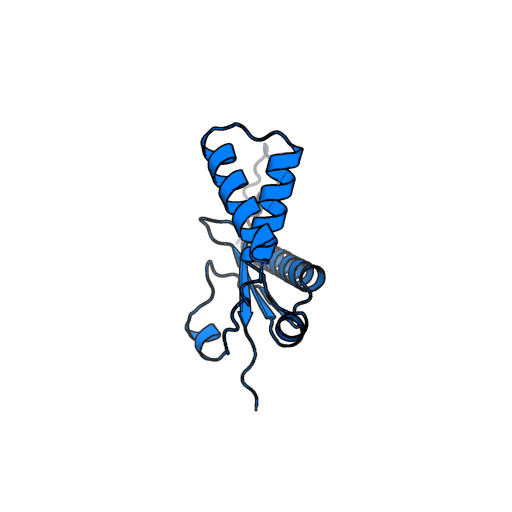 7.891 21.504 1.00 96.38 96 ARG A N 1
ATOM 754 C CA . ARG A 1 96 ? -4.015 8.020 20.080 1.00 96.38 96 ARG A CA 1
ATOM 755 C C . ARG A 1 96 ? -3.653 6.677 19.445 1.00 96.38 96 ARG A C 1
ATOM 757 O O . ARG A 1 96 ? -4.095 6.381 18.335 1.00 96.38 96 ARG A O 1
ATOM 764 N N . ALA A 1 97 ? -2.912 5.829 20.161 1.00 96.69 97 ALA A N 1
ATOM 765 C CA . ALA A 1 97 ? -2.605 4.476 19.699 1.00 96.69 97 ALA A CA 1
ATOM 766 C C . ALA A 1 97 ? -3.874 3.619 19.553 1.00 96.69 97 ALA A C 1
ATOM 768 O O . ALA A 1 97 ? -4.020 2.896 18.568 1.00 96.69 97 ALA A O 1
ATOM 769 N N . ARG A 1 98 ? -4.812 3.732 20.502 1.00 97.00 98 ARG A N 1
ATOM 770 C CA . ARG A 1 98 ? -6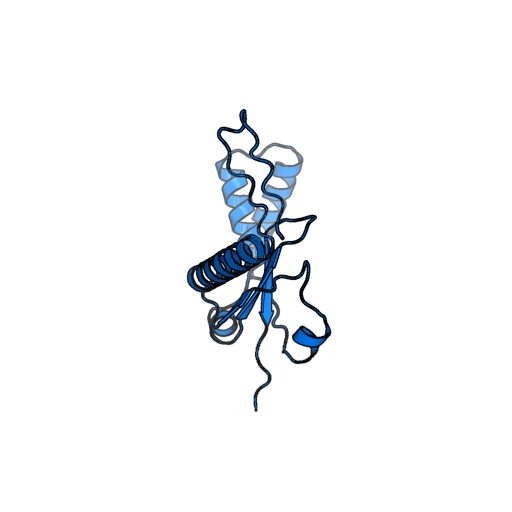.090 3.013 20.462 1.00 97.00 98 ARG A CA 1
ATOM 771 C C . ARG A 1 98 ? -7.006 3.503 19.340 1.00 97.00 98 ARG A C 1
ATOM 773 O O . ARG A 1 98 ? -7.605 2.676 18.657 1.00 97.00 98 ARG A O 1
ATOM 780 N N . LEU A 1 99 ? -7.077 4.817 19.127 1.00 96.81 99 LEU A N 1
ATOM 781 C CA . LEU A 1 99 ? -7.782 5.426 17.998 1.00 96.81 99 LEU A CA 1
ATOM 782 C C . LEU A 1 99 ? -7.245 4.865 16.676 1.00 96.81 99 LEU A C 1
ATOM 784 O O . LEU A 1 99 ? -8.000 4.269 15.913 1.00 96.81 99 LEU A O 1
ATOM 788 N N . THR A 1 100 ? -5.923 4.923 16.487 1.00 96.25 100 THR A N 1
ATOM 789 C CA . THR A 1 100 ? -5.243 4.396 15.291 1.00 96.25 100 THR A CA 1
ATOM 790 C C . THR A 1 100 ? -5.548 2.910 15.058 1.00 96.25 100 THR A C 1
ATOM 792 O O . THR A 1 100 ? -5.782 2.485 13.927 1.00 96.25 100 THR A O 1
ATOM 795 N N . GLU A 1 101 ? -5.558 2.091 16.116 1.00 96.00 101 GLU A N 1
ATOM 796 C CA . GLU A 1 101 ? -5.878 0.660 16.028 1.00 96.00 101 GLU A CA 1
ATOM 797 C C . GLU A 1 101 ? -7.313 0.421 15.532 1.00 96.00 101 GLU A C 1
ATOM 799 O O . GLU A 1 101 ? -7.540 -0.396 14.632 1.00 96.00 101 GLU A O 1
ATOM 804 N N . LEU A 1 102 ? -8.286 1.127 16.114 1.00 95.12 102 LEU A N 1
ATOM 805 C CA . LEU A 1 102 ? -9.699 0.989 15.766 1.00 95.12 102 LEU A CA 1
ATOM 806 C C . LEU A 1 102 ? -9.990 1.512 14.359 1.00 95.12 102 LEU A C 1
ATOM 808 O O . LEU A 1 102 ? -10.713 0.854 13.612 1.00 95.12 102 LEU A O 1
ATOM 812 N N . GLU A 1 103 ? -9.384 2.629 13.964 1.00 94.50 103 GLU A N 1
ATOM 813 C CA . GLU A 1 103 ? -9.479 3.165 12.605 1.00 94.50 103 GLU A CA 1
ATOM 814 C C . GLU A 1 103 ? -8.905 2.195 11.574 1.00 94.50 103 GLU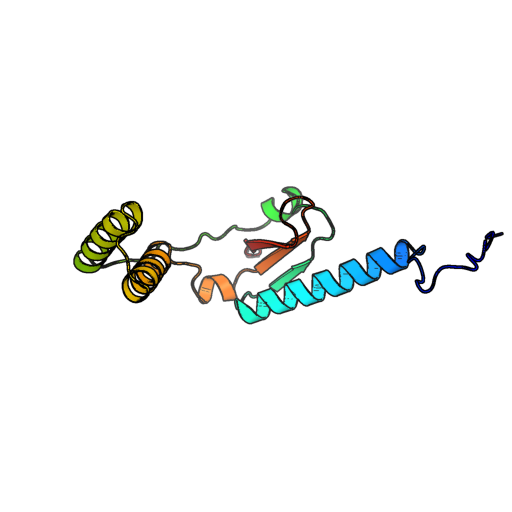 A C 1
ATOM 816 O O . GLU A 1 103 ? -9.578 1.880 10.592 1.00 94.50 103 GLU A O 1
ATOM 821 N N . ALA A 1 104 ? -7.709 1.651 11.817 1.00 91.56 104 ALA A N 1
ATOM 822 C CA . ALA A 1 104 ? -7.099 0.658 10.934 1.00 91.56 104 ALA A CA 1
ATOM 823 C C . ALA A 1 104 ? -7.985 -0.588 10.799 1.00 91.56 104 ALA A C 1
ATOM 825 O O . ALA A 1 104 ? -8.145 -1.150 9.712 1.00 91.56 104 ALA A O 1
ATOM 826 N N . ARG A 1 105 ? -8.615 -1.010 11.898 1.00 91.81 105 ARG A N 1
ATOM 827 C CA . ARG A 1 105 ? -9.545 -2.135 11.884 1.00 91.81 105 ARG A CA 1
ATOM 828 C C . ARG A 1 105 ? -10.876 -1.800 11.211 1.00 91.81 105 ARG A C 1
ATOM 830 O O . ARG A 1 105 ? -11.452 -2.707 10.621 1.00 91.81 105 ARG A O 1
ATOM 837 N N . ARG A 1 106 ? -11.362 -0.556 11.265 1.00 93.25 106 ARG A N 1
ATOM 838 C CA . ARG A 1 106 ? -12.561 -0.086 10.543 1.00 93.25 106 ARG A CA 1
ATOM 839 C C . ARG A 1 106 ? -12.308 -0.030 9.038 1.00 93.25 106 ARG A C 1
ATOM 841 O O . ARG A 1 106 ? -13.084 -0.596 8.269 1.00 93.25 106 ARG A O 1
ATOM 848 N N . GLU A 1 107 ? -11.198 0.582 8.630 1.00 91.44 107 GLU A N 1
ATOM 849 C CA . GLU A 1 107 ? -10.768 0.675 7.228 1.00 91.44 107 GLU A CA 1
ATOM 850 C C . GLU A 1 107 ? -10.609 -0.722 6.608 1.00 91.44 107 GLU A C 1
ATOM 852 O O . GLU A 1 107 ? -11.011 -0.975 5.471 1.00 91.44 107 GLU A O 1
ATOM 857 N N . GLY A 1 108 ? -10.103 -1.673 7.397 1.00 91.56 108 GLY A N 1
ATOM 858 C CA . GLY A 1 108 ? -9.916 -3.050 6.970 1.00 91.56 108 GLY A CA 1
ATOM 859 C C . GLY A 1 108 ? -8.751 -3.183 5.997 1.00 91.56 108 GLY A C 1
ATOM 860 O O . GLY A 1 108 ? -7.679 -2.618 6.198 1.00 91.56 108 GLY A O 1
ATOM 861 N N . GLY A 1 109 ? -8.915 -3.998 4.956 1.00 93.38 109 GLY A N 1
ATOM 862 C CA . GLY A 1 109 ? -7.823 -4.228 4.019 1.00 93.38 109 GLY A CA 1
ATOM 863 C C . GLY A 1 109 ? -8.039 -5.364 3.032 1.00 93.38 109 GLY A C 1
ATOM 864 O O . GLY A 1 109 ? -9.122 -5.941 2.899 1.00 93.38 109 GLY A O 1
ATOM 865 N N . PHE A 1 110 ? -6.970 -5.683 2.306 1.00 94.38 110 PHE A N 1
ATOM 866 C CA . PHE A 1 110 ? -6.934 -6.835 1.413 1.00 94.38 110 PHE A CA 1
ATOM 867 C C . PHE A 1 110 ? -6.665 -8.113 2.197 1.00 94.38 110 PHE A C 1
ATOM 869 O O . PHE A 1 110 ? -5.698 -8.196 2.954 1.00 94.38 110 PHE A O 1
ATOM 876 N N . THR A 1 111 ? -7.509 -9.113 1.965 1.00 93.06 111 THR A N 1
ATOM 877 C CA . THR A 1 111 ? -7.327 -10.466 2.503 1.00 93.06 111 THR A CA 1
ATOM 878 C C . THR A 1 111 ? -6.103 -11.146 1.891 1.00 93.06 111 THR A C 1
ATOM 880 O O . THR A 1 111 ? -5.744 -10.862 0.746 1.00 93.06 111 THR A O 1
ATOM 883 N N . ASP A 1 112 ? -5.527 -12.119 2.597 1.00 93.44 112 ASP A N 1
ATOM 884 C CA . ASP A 1 112 ? -4.394 -12.911 2.095 1.00 93.44 112 ASP A CA 1
ATOM 885 C C . ASP A 1 112 ? -4.706 -13.583 0.754 1.00 93.44 112 ASP A C 1
ATOM 887 O O . ASP A 1 112 ? -3.871 -13.615 -0.140 1.00 93.44 112 ASP A O 1
ATOM 891 N N . ALA A 1 113 ? -5.946 -14.043 0.560 1.00 93.69 113 ALA A N 1
ATOM 892 C CA . ALA A 1 113 ? -6.387 -14.623 -0.707 1.00 93.69 113 ALA A CA 1
ATOM 893 C C . ALA A 1 113 ? -6.414 -13.603 -1.862 1.00 93.69 113 ALA A C 1
ATOM 895 O O . ALA A 1 113 ? -6.131 -13.957 -3.006 1.00 93.69 113 ALA A O 1
ATOM 896 N N . GLN A 1 114 ? -6.758 -12.339 -1.586 1.00 95.69 114 GLN A N 1
ATOM 897 C CA . GLN A 1 114 ? -6.676 -11.271 -2.588 1.00 95.69 114 GLN A CA 1
ATOM 898 C C . GLN A 1 114 ? -5.218 -10.941 -2.904 1.00 95.69 114 GLN A C 1
ATOM 900 O O . GLN A 1 114 ? -4.881 -10.808 -4.073 1.00 95.69 114 GLN A O 1
ATOM 905 N N . ARG A 1 115 ? -4.356 -10.858 -1.884 1.00 96.00 115 ARG A N 1
ATOM 906 C CA . ARG A 1 115 ? -2.924 -10.581 -2.057 1.00 96.00 115 ARG A CA 1
ATOM 907 C C . ARG A 1 115 ? -2.222 -11.690 -2.842 1.00 96.00 115 ARG A C 1
ATOM 909 O O . ARG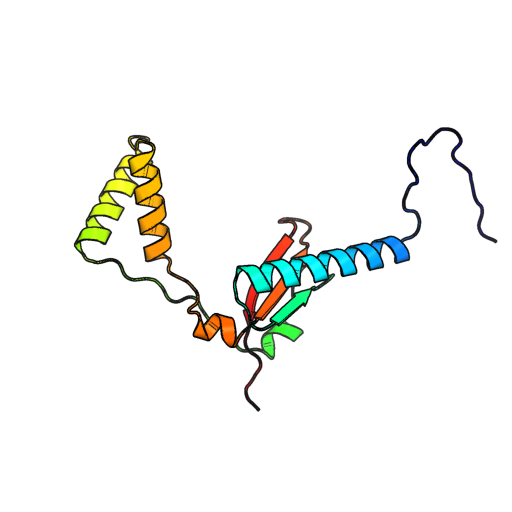 A 1 115 ? -1.517 -11.405 -3.799 1.00 96.00 115 ARG A O 1
ATOM 916 N N . ALA A 1 116 ? -2.534 -12.947 -2.543 1.00 95.56 116 ALA A N 1
ATOM 917 C CA . ALA A 1 116 ? -1.977 -14.116 -3.218 1.00 95.56 116 ALA A CA 1
ATOM 918 C C . ALA A 1 116 ? -2.486 -14.345 -4.655 1.00 95.56 116 ALA A C 1
ATOM 920 O O . ALA A 1 116 ? -2.008 -15.264 -5.310 1.00 95.56 116 ALA A O 1
ATOM 921 N N . SER A 1 117 ? -3.473 -13.576 -5.129 1.00 94.75 117 SER A N 1
ATOM 922 C CA . SER A 1 117 ? -4.059 -13.736 -6.472 1.00 94.75 117 SER A CA 1
ATOM 923 C C . SER A 1 117 ? -4.083 -12.448 -7.301 1.00 94.75 117 SER A C 1
ATOM 925 O O . SER A 1 117 ? -4.742 -12.378 -8.347 1.00 94.75 117 SER A O 1
ATOM 927 N N . ALA A 1 118 ? -3.438 -11.398 -6.798 1.00 96.94 118 ALA A N 1
ATOM 928 C CA . ALA A 1 118 ? -3.339 -10.097 -7.430 1.00 96.94 118 ALA A CA 1
ATOM 929 C C . ALA A 1 118 ? -1.945 -9.516 -7.200 1.00 96.94 118 ALA A C 1
ATOM 931 O O . ALA A 1 118 ? -1.194 -9.965 -6.337 1.00 96.94 118 ALA A O 1
ATOM 932 N N . GLY A 1 119 ? -1.609 -8.486 -7.959 1.00 97.06 119 GLY A N 1
ATOM 933 C CA . GLY A 1 119 ? -0.340 -7.797 -7.831 1.00 97.06 119 GLY A CA 1
ATOM 934 C C . GLY A 1 119 ? -0.474 -6.293 -7.766 1.00 97.06 119 GLY A C 1
ATOM 935 O O . GLY A 1 119 ? -1.570 -5.731 -7.640 1.00 97.06 119 GLY A O 1
ATOM 936 N N . ILE A 1 120 ? 0.692 -5.664 -7.823 1.00 98.12 120 ILE A N 1
ATOM 937 C CA . ILE A 1 120 ? 0.861 -4.226 -7.672 1.00 98.12 120 ILE A CA 1
ATOM 938 C C . ILE A 1 120 ? 1.614 -3.634 -8.856 1.00 98.12 120 ILE A C 1
ATOM 940 O O . ILE A 1 120 ? 2.536 -4.240 -9.404 1.00 98.12 120 ILE A O 1
ATOM 944 N N . PHE A 1 121 ? 1.260 -2.404 -9.193 1.00 97.81 121 PHE A N 1
ATOM 945 C CA . PHE A 1 121 ? 2.098 -1.529 -9.991 1.00 97.81 121 PHE A CA 1
ATOM 946 C C . PHE A 1 121 ? 2.786 -0.533 -9.074 1.00 97.81 121 PHE A C 1
ATOM 948 O O . PHE A 1 121 ? 2.163 0.017 -8.166 1.00 97.81 121 PHE A O 1
ATOM 955 N N . VAL A 1 122 ? 4.065 -0.294 -9.318 1.00 97.56 122 VAL A N 1
ATOM 956 C CA . VAL A 1 122 ? 4.857 0.693 -8.591 1.00 97.56 122 VAL A CA 1
ATOM 957 C C . VAL A 1 122 ? 5.437 1.658 -9.605 1.00 97.56 122 VAL A C 1
ATOM 959 O O . VAL A 1 122 ? 5.973 1.226 -10.621 1.00 97.56 122 VAL A O 1
ATOM 962 N N . TYR A 1 123 ? 5.304 2.949 -9.341 1.00 96.44 123 TYR A N 1
ATOM 963 C CA . TYR A 1 123 ? 5.758 4.015 -10.228 1.00 96.44 123 TYR A CA 1
ATOM 964 C C . TYR A 1 123 ? 6.268 5.198 -9.410 1.00 96.44 123 TYR A C 1
ATOM 966 O O . TYR A 1 123 ? 6.008 5.286 -8.210 1.00 96.44 123 TYR A O 1
ATOM 974 N N . CYS A 1 124 ? 7.002 6.115 -10.037 1.00 94.88 124 CYS A N 1
ATOM 975 C CA . CYS A 1 124 ? 7.420 7.353 -9.383 1.00 94.88 124 CYS A CA 1
ATOM 976 C C . CYS A 1 124 ? 6.693 8.537 -10.008 1.00 94.88 124 CYS A C 1
ATOM 978 O O . CYS A 1 124 ? 6.908 8.858 -11.173 1.00 94.88 124 CYS A O 1
ATOM 980 N N . SER A 1 125 ? 5.851 9.196 -9.221 1.00 91.44 125 SER A N 1
ATOM 981 C CA . SER A 1 125 ? 5.226 10.456 -9.595 1.00 91.44 125 SER A CA 1
ATOM 982 C C . SER A 1 125 ? 6.114 11.628 -9.189 1.00 91.44 125 SER A C 1
ATOM 984 O O . SER A 1 125 ? 6.685 11.648 -8.099 1.00 91.44 125 SER A O 1
ATOM 986 N N . SER A 1 126 ? 6.146 12.666 -10.019 1.00 87.12 126 SER A N 1
ATOM 987 C CA . SER A 1 126 ? 6.759 13.952 -9.678 1.00 87.12 126 SER A CA 1
ATOM 988 C C . SER A 1 126 ? 6.093 14.653 -8.482 1.00 87.12 126 SER A C 1
ATOM 990 O O . SER A 1 126 ? 6.709 15.525 -7.869 1.00 87.12 126 SER A O 1
ATOM 992 N N . ARG A 1 127 ? 4.857 14.274 -8.125 1.00 89.88 127 ARG A N 1
ATOM 993 C CA . ARG A 1 127 ? 4.099 14.852 -7.006 1.00 89.88 127 ARG A CA 1
ATOM 994 C C . ARG A 1 127 ? 4.310 14.102 -5.694 1.00 89.88 127 ARG A C 1
ATOM 996 O O . ARG A 1 127 ? 4.626 14.720 -4.683 1.00 89.88 127 ARG A O 1
ATOM 1003 N N . ASP A 1 128 ? 4.105 12.791 -5.727 1.00 88.62 128 ASP A N 1
ATOM 1004 C CA . ASP A 1 128 ? 3.995 11.959 -4.523 1.00 88.62 128 ASP A CA 1
ATOM 1005 C C . ASP A 1 128 ? 5.228 11.059 -4.318 1.00 88.62 128 ASP A C 1
ATOM 1007 O O . ASP A 1 128 ? 5.312 10.306 -3.349 1.00 88.62 128 ASP A O 1
ATOM 1011 N N . GLY A 1 129 ? 6.213 11.139 -5.222 1.00 91.31 129 GLY A N 1
ATOM 1012 C CA . GLY A 1 129 ? 7.355 10.237 -5.239 1.00 91.31 129 GLY A CA 1
ATOM 1013 C C . GLY A 1 129 ? 6.914 8.811 -5.562 1.00 91.31 129 GLY A C 1
ATOM 1014 O O . GLY A 1 129 ? 6.114 8.579 -6.472 1.00 91.31 129 GLY A O 1
ATOM 1015 N N . LEU A 1 130 ? 7.443 7.838 -4.821 1.00 94.06 130 LEU A N 1
ATOM 1016 C CA . LEU A 1 130 ? 7.122 6.431 -5.032 1.00 94.06 130 LEU A CA 1
ATOM 1017 C C . LEU A 1 130 ? 5.654 6.142 -4.687 1.00 94.06 130 LEU A C 1
ATOM 1019 O O . LEU A 1 130 ? 5.222 6.293 -3.548 1.00 94.06 130 LEU A O 1
ATOM 1023 N N . SER A 1 131 ? 4.907 5.676 -5.679 1.00 96.56 131 SER A N 1
ATOM 1024 C CA . SER A 1 131 ? 3.477 5.399 -5.607 1.00 96.56 131 SER A CA 1
ATOM 1025 C C . SER A 1 131 ? 3.195 3.930 -5.907 1.00 96.56 131 SER A C 1
ATOM 1027 O O . SER A 1 131 ? 3.882 3.305 -6.716 1.00 96.56 131 SER A O 1
ATOM 1029 N N . VAL A 1 132 ? 2.172 3.375 -5.250 1.00 96.69 132 VAL A N 1
ATOM 1030 C CA . VAL A 1 132 ? 1.808 1.956 -5.360 1.00 96.69 132 VAL A CA 1
ATOM 1031 C C . VAL A 1 132 ? 0.323 1.809 -5.654 1.00 96.69 132 VAL A C 1
ATOM 1033 O O . VAL A 1 132 ? -0.541 2.141 -4.840 1.00 96.69 132 VAL A O 1
ATOM 1036 N N . GLU A 1 133 ? 0.037 1.225 -6.804 1.00 95.94 133 GLU A N 1
ATOM 1037 C CA . GLU A 1 133 ? -1.291 0.882 -7.275 1.00 95.94 133 GLU A CA 1
ATOM 1038 C C . GLU A 1 133 ? -1.558 -0.607 -7.020 1.00 95.94 133 GLU A C 1
ATOM 1040 O O . GLU A 1 133 ? -0.945 -1.483 -7.629 1.00 95.94 133 GLU A O 1
ATOM 1045 N N . ARG A 1 134 ? -2.451 -0.900 -6.068 1.00 96.62 134 ARG A N 1
ATOM 1046 C CA . ARG A 1 134 ? -2.622 -2.247 -5.503 1.00 96.62 134 ARG A CA 1
ATOM 1047 C C . ARG A 1 134 ? -3.787 -3.025 -6.105 1.00 96.62 134 ARG A C 1
ATOM 1049 O O . ARG A 1 134 ? -4.785 -2.447 -6.532 1.00 96.62 134 ARG A O 1
ATOM 1056 N N . ALA A 1 135 ? -3.687 -4.345 -5.969 1.00 96.38 135 ALA A N 1
ATOM 1057 C CA . ALA A 1 135 ? -4.782 -5.296 -6.108 1.00 96.38 135 ALA A CA 1
ATOM 1058 C C . ALA A 1 135 ? -5.322 -5.466 -7.535 1.00 96.38 135 ALA A C 1
ATOM 1060 O O . ALA A 1 135 ? -6.533 -5.500 -7.761 1.00 96.38 135 ALA A O 1
ATOM 1061 N N . TYR A 1 136 ? -4.414 -5.627 -8.495 1.00 96.75 136 TYR A N 1
ATOM 1062 C CA . TYR A 1 136 ? -4.756 -5.985 -9.867 1.00 96.75 136 TYR A CA 1
ATOM 1063 C C . TYR A 1 136 ? -4.615 -7.487 -10.098 1.00 96.75 136 TYR A C 1
ATOM 1065 O O . TYR A 1 136 ? -3.536 -8.054 -9.965 1.00 96.75 136 TYR A O 1
ATOM 1073 N N . GLN A 1 137 ? -5.707 -8.140 -10.468 1.00 96.12 137 GLN A N 1
ATOM 1074 C CA . GLN A 1 137 ? -5.740 -9.560 -10.792 1.00 96.12 137 GLN A CA 1
ATOM 1075 C C . GLN A 1 137 ? -5.720 -9.762 -12.310 1.00 96.12 137 GLN A C 1
ATOM 1077 O O . GLN A 1 137 ? -6.414 -9.062 -13.053 1.00 96.12 137 GLN A O 1
ATOM 1082 N N . GLN A 1 138 ? -4.936 -10.736 -12.776 1.00 92.69 138 GLN A N 1
ATOM 1083 C CA . GLN A 1 138 ? -4.956 -11.135 -14.182 1.00 92.69 138 GLN A CA 1
ATOM 1084 C C . GLN A 1 138 ? -6.327 -11.733 -14.547 1.00 92.69 138 GLN A C 1
ATOM 1086 O O . GLN A 1 138 ? -6.925 -12.439 -13.728 1.00 92.69 138 GLN A O 1
ATOM 1091 N N . PRO A 1 139 ? -6.853 -11.470 -15.756 1.00 86.75 139 PRO A N 1
ATOM 1092 C CA . PRO A 1 139 ? -8.101 -12.077 -16.195 1.00 86.75 139 PRO A CA 1
ATOM 1093 C C . PRO A 1 139 ? -7.937 -13.600 -16.236 1.00 86.75 139 PRO A C 1
ATOM 1095 O O . PRO A 1 139 ? -6.936 -14.113 -16.736 1.00 86.75 139 PRO A O 1
ATOM 1098 N N . ARG A 1 140 ? -8.915 -14.333 -15.694 1.00 74.94 140 ARG A N 1
ATOM 1099 C CA . ARG A 1 140 ? -8.922 -15.798 -15.785 1.00 74.94 140 ARG A CA 1
ATOM 1100 C C . ARG A 1 140 ? -9.098 -16.204 -17.252 1.00 74.94 140 ARG A C 1
ATOM 1102 O O . ARG A 1 140 ? -9.987 -15.669 -17.915 1.00 74.94 140 ARG A O 1
ATOM 1109 N N . ALA A 1 141 ? -8.230 -17.1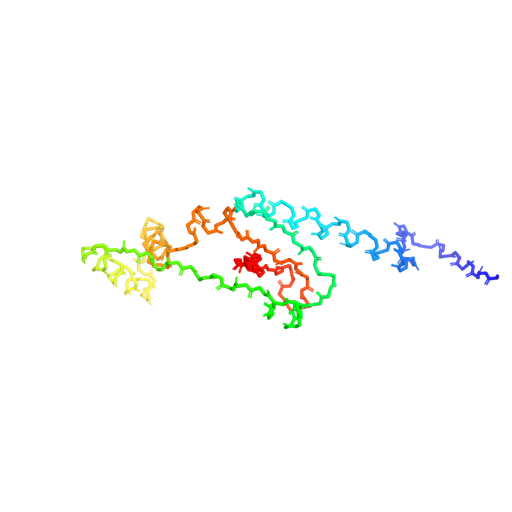00 -17.724 1.00 62.84 141 ALA A N 1
ATOM 1110 C CA . ALA A 1 141 ? -8.314 -17.717 -19.049 1.00 62.84 141 ALA A CA 1
ATOM 1111 C C . ALA A 1 141 ? -9.531 -18.644 -19.179 1.00 62.84 141 ALA A C 1
ATOM 1113 O O . ALA A 1 141 ? -9.955 -19.210 -18.141 1.00 62.84 141 ALA A O 1
#